Protein AF-A0A918GF59-F1 (afdb_monomer_lite)

Secondary structure (DSSP, 8-state):
--HHHHHHHHHHHHHHHHHHHHHHHHHHHS-HHHHHHHHHHHHHHHHHHHHH---HHHHHHHHHHHHHHHHTTSHHHHHHHHS----GGG--HHHHHHHHHHHHT----

Radius of gyration: 20.96 Å; chains: 1; bounding box: 67×38×48 Å

Organism: NCBI:txid1816

Structure (mmCIF, N/CA/C/O backbone):
data_AF-A0A918GF59-F1
#
_entry.id   AF-A0A918GF59-F1
#
loop_
_atom_site.group_PDB
_atom_site.id
_atom_site.type_symbol
_atom_site.label_atom_id
_atom_site.label_alt_id
_atom_site.label_comp_id
_atom_site.label_asym_id
_atom_site.label_entity_id
_atom_site.label_seq_id
_atom_site.pdbx_PDB_ins_code
_atom_site.Cartn_x
_atom_site.Cartn_y
_atom_site.Cartn_z
_atom_site.occupancy
_atom_site.B_iso_or_equiv
_atom_site.auth_seq_id
_atom_site.auth_comp_id
_atom_site.auth_asym_id
_atom_site.auth_atom_id
_atom_site.pdbx_PDB_model_num
ATOM 1 N N . MET A 1 1 ? -40.489 -0.195 5.175 1.00 56.44 1 MET A N 1
ATOM 2 C CA . MET A 1 1 ? -39.239 0.567 4.919 1.00 56.44 1 MET A CA 1
ATOM 3 C C . MET A 1 1 ? -37.974 -0.320 4.919 1.00 56.44 1 MET A C 1
ATOM 5 O O . MET A 1 1 ? -36.878 0.182 5.113 1.00 56.44 1 MET A O 1
ATOM 9 N N . THR A 1 2 ? -38.072 -1.628 4.642 1.00 60.88 2 THR A N 1
ATOM 10 C CA . THR A 1 2 ? -36.990 -2.603 4.924 1.00 60.88 2 THR A CA 1
ATOM 11 C C . THR A 1 2 ? -36.072 -2.909 3.726 1.00 60.88 2 THR A C 1
ATOM 13 O O . THR A 1 2 ? -34.938 -3.342 3.903 1.00 60.88 2 THR A O 1
ATOM 16 N N . ALA A 1 3 ? -36.513 -2.638 2.492 1.00 60.12 3 ALA A N 1
ATOM 17 C CA . ALA A 1 3 ? -35.774 -3.008 1.277 1.00 60.12 3 ALA A CA 1
ATOM 18 C C . ALA A 1 3 ? -34.526 -2.142 0.998 1.00 60.12 3 ALA A C 1
ATOM 20 O O . ALA A 1 3 ? -33.563 -2.604 0.386 1.00 60.12 3 ALA A O 1
ATOM 21 N N . MET A 1 4 ? -34.512 -0.887 1.457 1.00 55.44 4 MET A N 1
ATOM 22 C CA . MET A 1 4 ? -33.437 0.065 1.150 1.00 55.44 4 MET A CA 1
ATOM 23 C C . MET A 1 4 ? -32.171 -0.191 1.994 1.00 55.44 4 MET A C 1
ATOM 25 O O . MET A 1 4 ? -31.058 -0.079 1.483 1.00 55.44 4 MET A O 1
ATOM 29 N N . ALA A 1 5 ? -32.335 -0.642 3.244 1.00 57.28 5 ALA A N 1
ATOM 30 C CA . ALA A 1 5 ? -31.232 -1.000 4.143 1.00 57.28 5 ALA A CA 1
ATOM 31 C C . ALA A 1 5 ? -30.491 -2.275 3.695 1.00 57.28 5 ALA A C 1
ATOM 33 O O . ALA A 1 5 ? -29.260 -2.314 3.699 1.00 57.28 5 ALA A O 1
ATOM 34 N N . ALA A 1 6 ? -31.222 -3.289 3.218 1.00 61.44 6 ALA A N 1
ATOM 35 C CA . ALA A 1 6 ? -30.632 -4.522 2.691 1.00 61.44 6 ALA A CA 1
ATOM 36 C C . ALA A 1 6 ? -29.801 -4.275 1.415 1.00 61.44 6 ALA A C 1
ATOM 38 O O . ALA A 1 6 ? -28.718 -4.840 1.242 1.00 61.44 6 ALA A O 1
ATOM 39 N N . ARG A 1 7 ? -30.268 -3.372 0.540 1.00 59.94 7 ARG A N 1
ATOM 40 C CA . ARG A 1 7 ? -29.550 -2.996 -0.687 1.00 59.94 7 ARG A CA 1
ATOM 41 C C . ARG A 1 7 ? -28.252 -2.239 -0.383 1.00 59.94 7 ARG A C 1
ATOM 43 O O . ARG A 1 7 ? -27.243 -2.524 -1.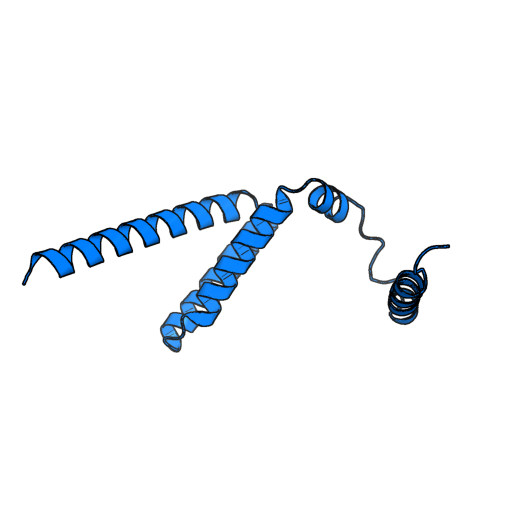020 1.00 59.94 7 ARG A O 1
ATOM 50 N N . ALA A 1 8 ? -28.254 -1.352 0.616 1.00 61.88 8 ALA A N 1
ATOM 51 C CA . ALA A 1 8 ? -27.058 -0.636 1.073 1.00 61.88 8 ALA A CA 1
ATOM 52 C C . ALA A 1 8 ? -26.019 -1.555 1.752 1.00 61.88 8 ALA A C 1
ATOM 54 O O . ALA A 1 8 ? -24.815 -1.371 1.573 1.00 61.88 8 ALA A O 1
ATOM 55 N N . GLY A 1 9 ? -26.466 -2.578 2.489 1.00 63.16 9 GLY A N 1
ATOM 56 C CA . GLY A 1 9 ? -25.576 -3.601 3.054 1.00 63.16 9 GLY A CA 1
ATOM 57 C C . GLY A 1 9 ? -24.900 -4.461 1.977 1.00 63.16 9 GLY A C 1
ATOM 58 O O . GLY A 1 9 ? -23.698 -4.718 2.043 1.00 63.16 9 GLY A O 1
ATOM 59 N N . SER A 1 10 ? -25.647 -4.842 0.934 1.00 67.06 10 SER A N 1
ATOM 60 C CA . SER A 1 10 ? -25.115 -5.633 -0.185 1.00 67.06 10 SER A CA 1
ATOM 61 C C . SER A 1 10 ? -24.116 -4.859 -1.053 1.00 67.06 10 SER A C 1
ATOM 63 O O . SER A 1 10 ? -23.127 -5.436 -1.509 1.00 67.06 10 SER A O 1
ATOM 65 N N . THR A 1 11 ? -24.335 -3.560 -1.285 1.00 70.38 11 THR A N 1
ATOM 66 C CA . THR A 1 11 ? -23.394 -2.738 -2.063 1.00 70.38 11 THR A CA 1
ATOM 67 C C . THR A 1 11 ? -22.093 -2.487 -1.310 1.00 70.38 11 THR A C 1
ATOM 69 O O . THR A 1 11 ? -21.031 -2.576 -1.924 1.00 70.38 11 THR A O 1
ATOM 72 N N . ARG A 1 12 ? -22.155 -2.251 0.009 1.00 71.56 12 ARG A N 1
ATOM 73 C CA . ARG A 1 12 ? -20.966 -2.103 0.863 1.00 71.56 12 ARG A CA 1
ATOM 74 C C . ARG A 1 12 ? -20.123 -3.378 0.880 1.00 71.56 12 ARG A C 1
ATOM 76 O O . ARG A 1 12 ? -18.951 -3.327 0.536 1.00 71.56 12 ARG A O 1
ATOM 83 N N . SER A 1 13 ? -20.745 -4.530 1.135 1.00 71.25 13 SER A N 1
ATOM 84 C CA . SER A 1 13 ? -20.049 -5.826 1.138 1.00 71.25 13 SER A CA 1
ATOM 85 C C . SER A 1 13 ? -19.363 -6.141 -0.203 1.00 71.25 13 SER A C 1
ATOM 87 O O . SER A 1 13 ? -18.229 -6.618 -0.226 1.00 71.25 13 SER A O 1
ATOM 89 N N . LYS A 1 14 ? -20.000 -5.811 -1.337 1.00 75.06 14 LYS A N 1
ATOM 90 C CA . LYS A 1 14 ? -19.383 -5.963 -2.667 1.00 75.06 14 LYS A CA 1
ATOM 91 C C . LYS A 1 14 ? -18.224 -4.990 -2.905 1.00 75.06 14 LYS A C 1
ATOM 93 O O . LYS A 1 14 ? -17.277 -5.353 -3.599 1.00 75.06 14 LYS A O 1
ATOM 98 N N . ALA A 1 15 ? -18.298 -3.766 -2.384 1.00 72.81 15 ALA A N 1
ATOM 99 C CA . ALA A 1 15 ? -17.217 -2.787 -2.493 1.00 72.81 15 ALA A CA 1
ATOM 100 C C . ALA A 1 15 ? -15.991 -3.211 -1.670 1.00 72.81 15 ALA A C 1
ATOM 102 O O . ALA A 1 15 ? -14.872 -3.148 -2.178 1.00 72.81 15 ALA A O 1
ATOM 103 N N . ASP A 1 16 ? -16.213 -3.724 -0.459 1.00 77.38 16 ASP A N 1
ATOM 104 C CA . ASP A 1 16 ? -15.150 -4.211 0.424 1.00 77.38 16 ASP A CA 1
ATOM 105 C C . ASP A 1 16 ? -14.424 -5.419 -0.189 1.00 77.38 16 ASP A C 1
ATOM 107 O O . ASP A 1 16 ? -13.193 -5.457 -0.214 1.00 77.38 16 ASP A O 1
ATOM 111 N N . ALA A 1 17 ? -15.169 -6.363 -0.780 1.00 79.50 17 ALA A N 1
ATOM 112 C CA . ALA A 1 17 ? -14.588 -7.501 -1.498 1.00 79.50 17 ALA A CA 1
ATOM 113 C C . ALA A 1 17 ? -13.722 -7.055 -2.691 1.00 79.50 17 ALA A C 1
ATOM 115 O O . ALA A 1 17 ? -12.580 -7.488 -2.829 1.00 79.50 17 ALA A O 1
ATOM 116 N N . ARG A 1 18 ? -14.217 -6.113 -3.508 1.00 81.38 18 ARG A N 1
ATOM 117 C CA . ARG A 1 18 ? -13.438 -5.551 -4.628 1.00 81.38 18 ARG A CA 1
ATOM 118 C C . ARG A 1 18 ? -12.165 -4.857 -4.155 1.00 81.38 18 ARG A C 1
ATOM 120 O O . ARG A 1 18 ? -11.137 -4.950 -4.819 1.00 81.38 18 ARG A O 1
ATOM 127 N N . MET A 1 19 ? -12.226 -4.152 -3.028 1.00 78.50 19 MET A N 1
ATOM 128 C CA . MET A 1 19 ? -11.052 -3.503 -2.450 1.00 78.50 19 MET A CA 1
ATOM 129 C C . MET A 1 19 ? -10.014 -4.542 -2.008 1.00 78.50 19 MET A C 1
ATOM 131 O O . MET A 1 19 ? -8.832 -4.390 -2.309 1.00 78.50 19 MET A O 1
ATOM 135 N N . ALA A 1 20 ? -10.447 -5.627 -1.360 1.00 82.06 20 ALA A N 1
ATOM 136 C CA . ALA A 1 20 ? -9.565 -6.721 -0.959 1.00 82.06 20 ALA A CA 1
ATOM 137 C C . ALA A 1 20 ? -8.869 -7.385 -2.163 1.00 82.06 20 ALA A C 1
ATOM 139 O O . ALA A 1 20 ? -7.659 -7.634 -2.114 1.00 82.06 20 ALA A O 1
ATOM 140 N N . ASP A 1 21 ? -9.591 -7.591 -3.268 1.00 84.38 21 ASP A N 1
ATOM 141 C CA . ASP A 1 21 ? -9.017 -8.117 -4.512 1.00 84.38 21 ASP A CA 1
ATOM 142 C C . ASP A 1 21 ? -7.956 -7.168 -5.087 1.00 84.38 21 ASP A C 1
ATOM 144 O O . ASP A 1 21 ? -6.846 -7.588 -5.421 1.00 84.38 21 ASP A O 1
ATOM 148 N N . VAL A 1 22 ? -8.254 -5.865 -5.142 1.00 83.69 22 VAL A N 1
ATOM 149 C CA . VAL A 1 22 ? -7.318 -4.840 -5.632 1.00 83.69 22 VAL A CA 1
ATOM 150 C C . VAL A 1 22 ? -6.044 -4.797 -4.786 1.00 83.69 22 VAL A C 1
ATOM 152 O O . VAL A 1 22 ? -4.945 -4.728 -5.340 1.00 83.69 22 VAL A O 1
ATOM 155 N N . ILE A 1 23 ? -6.166 -4.885 -3.461 1.00 85.56 23 ILE A N 1
ATOM 156 C CA . ILE A 1 23 ? -5.020 -4.907 -2.541 1.00 85.56 23 ILE A CA 1
ATOM 157 C C . ILE A 1 23 ? -4.193 -6.175 -2.741 1.00 85.56 23 ILE A C 1
ATOM 159 O O . ILE A 1 23 ? -2.966 -6.105 -2.802 1.00 85.56 23 ILE A O 1
ATOM 163 N N . THR A 1 24 ? -4.848 -7.325 -2.893 1.00 87.12 24 THR A N 1
ATOM 164 C CA . THR A 1 24 ? -4.179 -8.608 -3.147 1.00 87.12 24 THR A CA 1
ATOM 165 C C . THR A 1 24 ? -3.354 -8.544 -4.428 1.00 87.12 24 THR A C 1
ATOM 167 O O . THR A 1 24 ? -2.167 -8.886 -4.434 1.00 87.12 24 THR A O 1
ATOM 170 N N . VAL A 1 25 ? -3.949 -8.017 -5.499 1.00 86.25 25 VAL A N 1
ATOM 171 C CA . VAL A 1 25 ? -3.268 -7.812 -6.780 1.00 86.25 25 VAL A CA 1
ATOM 172 C C . VAL A 1 25 ? -2.114 -6.815 -6.635 1.00 86.25 25 VAL A C 1
ATOM 174 O O . VAL A 1 25 ? -1.023 -7.082 -7.143 1.00 86.25 25 VAL A O 1
ATOM 177 N N . ALA A 1 26 ? -2.303 -5.710 -5.910 1.00 85.62 26 ALA A N 1
ATOM 178 C CA . ALA A 1 26 ? -1.254 -4.717 -5.688 1.00 85.62 26 ALA A CA 1
ATOM 179 C C . ALA A 1 26 ? -0.058 -5.296 -4.917 1.00 85.62 26 ALA A C 1
ATOM 181 O O . ALA A 1 26 ? 1.087 -5.131 -5.332 1.00 85.62 26 ALA A O 1
ATOM 182 N N . LEU A 1 27 ? -0.311 -6.051 -3.845 1.00 85.12 27 LEU A N 1
ATOM 183 C CA . LEU A 1 27 ? 0.731 -6.715 -3.059 1.00 85.12 27 LEU A CA 1
ATOM 184 C C . LEU A 1 27 ? 1.472 -7.788 -3.859 1.00 85.12 27 LEU A C 1
ATOM 186 O O . LEU A 1 27 ? 2.673 -7.967 -3.663 1.00 85.12 27 LEU A O 1
ATOM 190 N N . SER A 1 28 ? 0.776 -8.502 -4.750 1.00 84.00 28 SER A N 1
ATOM 191 C CA . SER A 1 28 ? 1.388 -9.525 -5.609 1.00 84.00 28 SER A CA 1
ATOM 192 C C . SER A 1 28 ? 2.320 -8.942 -6.673 1.00 84.00 28 SER A C 1
ATOM 194 O O . SER A 1 28 ? 3.263 -9.614 -7.080 1.00 84.00 28 SER A O 1
ATOM 196 N N . ALA A 1 29 ? 2.091 -7.689 -7.081 1.00 83.12 29 ALA A N 1
ATOM 197 C CA . ALA A 1 29 ? 2.948 -6.985 -8.028 1.00 83.12 29 ALA A CA 1
ATOM 198 C C . ALA A 1 29 ? 4.277 -6.528 -7.402 1.00 83.12 29 ALA A C 1
ATOM 200 O O . ALA A 1 29 ? 5.220 -6.237 -8.129 1.00 83.12 29 ALA A O 1
ATOM 201 N N . LEU A 1 30 ? 4.368 -6.465 -6.068 1.00 81.31 30 LEU A N 1
ATOM 202 C CA . LEU A 1 30 ? 5.574 -6.020 -5.375 1.00 81.31 30 LEU A CA 1
ATOM 203 C C . LEU A 1 30 ? 6.645 -7.126 -5.302 1.00 81.31 30 LEU A C 1
ATOM 205 O O . LEU A 1 30 ? 6.317 -8.300 -5.099 1.00 81.31 30 LEU A O 1
ATOM 209 N N . PRO A 1 31 ? 7.945 -6.769 -5.304 1.00 82.44 31 PRO A N 1
ATOM 210 C CA . PRO A 1 31 ? 9.018 -7.727 -5.056 1.00 82.44 31 PRO A CA 1
ATOM 211 C C . PRO A 1 31 ? 8.915 -8.332 -3.642 1.00 82.44 31 PRO A C 1
ATOM 213 O O . PRO A 1 31 ? 8.388 -7.688 -2.729 1.00 82.44 31 PRO A O 1
ATOM 216 N N . PRO A 1 32 ? 9.494 -9.520 -3.367 1.00 79.88 32 PRO A N 1
ATOM 217 C CA . PRO A 1 32 ? 9.334 -10.211 -2.081 1.00 79.88 32 PRO A CA 1
ATOM 218 C C . PRO A 1 32 ? 9.748 -9.403 -0.840 1.00 79.88 32 PRO A C 1
ATOM 220 O O . PRO A 1 32 ? 9.154 -9.558 0.231 1.00 79.88 32 PRO A O 1
ATOM 223 N N . LYS A 1 33 ? 10.772 -8.544 -0.955 1.00 81.69 33 LYS A N 1
ATOM 224 C CA . LYS A 1 33 ? 11.161 -7.610 0.117 1.00 81.69 33 LYS A CA 1
ATOM 225 C C . LYS A 1 33 ? 10.138 -6.474 0.263 1.00 81.69 33 LYS A C 1
ATOM 227 O O . LYS A 1 33 ? 9.674 -6.233 1.375 1.00 81.69 33 LYS A O 1
ATOM 232 N N . GLY A 1 34 ? 9.721 -5.856 -0.845 1.00 82.88 34 GLY A N 1
ATOM 233 C CA . GLY A 1 34 ? 8.714 -4.787 -0.866 1.00 82.88 34 GLY A CA 1
ATOM 234 C C . GLY A 1 34 ? 7.361 -5.229 -0.307 1.00 82.88 34 GLY A C 1
ATOM 235 O O . GLY A 1 34 ? 6.787 -4.544 0.535 1.00 82.88 34 GLY A O 1
ATOM 236 N N . ARG A 1 35 ? 6.905 -6.434 -0.663 1.00 86.38 35 ARG A N 1
ATOM 237 C CA . ARG A 1 35 ? 5.667 -7.034 -0.143 1.00 86.38 35 ARG A CA 1
ATOM 238 C C . ARG A 1 35 ? 5.679 -7.194 1.380 1.00 86.38 35 ARG A C 1
ATOM 240 O O . ARG A 1 35 ? 4.690 -6.877 2.033 1.00 86.38 35 ARG A O 1
ATOM 247 N N . ARG A 1 36 ? 6.797 -7.641 1.968 1.00 86.00 36 ARG A N 1
ATOM 248 C CA . ARG A 1 36 ? 6.936 -7.770 3.435 1.00 86.00 36 ARG A CA 1
ATOM 249 C C . ARG A 1 36 ? 6.866 -6.417 4.138 1.00 86.00 36 ARG A C 1
ATOM 251 O O . ARG A 1 36 ? 6.179 -6.287 5.150 1.00 86.00 36 ARG A O 1
ATOM 258 N N . VAL A 1 37 ? 7.544 -5.409 3.591 1.00 87.56 37 VAL A N 1
ATOM 259 C CA . VAL A 1 37 ? 7.499 -4.038 4.121 1.00 87.56 37 VAL A CA 1
ATOM 260 C C . VAL A 1 37 ? 6.088 -3.462 4.012 1.00 87.56 37 VAL A C 1
ATOM 262 O O . VAL A 1 37 ? 5.603 -2.869 4.975 1.00 87.56 37 VAL A O 1
ATOM 265 N N . ALA A 1 38 ? 5.411 -3.684 2.883 1.00 88.31 38 ALA A N 1
ATOM 266 C CA . ALA A 1 38 ? 4.047 -3.224 2.674 1.00 88.31 38 ALA A CA 1
ATOM 267 C C . ALA A 1 38 ? 3.071 -3.840 3.690 1.00 88.31 38 ALA A C 1
ATOM 269 O O . ALA A 1 38 ? 2.348 -3.121 4.374 1.00 88.31 38 ALA A O 1
ATOM 270 N N . MET A 1 39 ? 3.132 -5.159 3.896 1.00 90.12 39 MET A N 1
ATOM 271 C CA . MET A 1 39 ? 2.309 -5.842 4.904 1.00 90.12 39 MET A CA 1
ATOM 272 C C . MET A 1 39 ? 2.562 -5.324 6.325 1.00 90.12 39 MET A C 1
ATOM 274 O O . MET A 1 39 ? 1.616 -5.101 7.078 1.00 90.12 39 MET A O 1
ATOM 278 N N . ARG A 1 40 ? 3.827 -5.078 6.694 1.00 90.62 40 ARG A N 1
ATOM 279 C CA . ARG A 1 40 ? 4.163 -4.505 8.007 1.00 90.62 40 ARG A CA 1
ATOM 280 C C . ARG A 1 40 ? 3.569 -3.104 8.178 1.00 90.62 40 ARG A C 1
ATOM 282 O O . ARG A 1 40 ? 3.008 -2.810 9.230 1.00 90.62 40 ARG A O 1
ATOM 289 N N . ARG A 1 41 ? 3.684 -2.240 7.165 1.00 88.88 41 ARG A N 1
ATOM 290 C CA . ARG A 1 41 ? 3.126 -0.877 7.209 1.00 88.88 41 ARG A CA 1
ATOM 291 C C . ARG A 1 41 ? 1.598 -0.886 7.260 1.00 88.88 41 ARG A C 1
ATOM 293 O O . ARG A 1 41 ? 1.032 -0.124 8.037 1.00 88.88 41 ARG A O 1
ATOM 300 N N . LEU A 1 42 ? 0.951 -1.789 6.522 1.00 90.50 42 LEU A N 1
ATOM 301 C CA . LEU A 1 42 ? -0.497 -1.983 6.593 1.00 90.50 42 LEU A CA 1
ATOM 302 C C . LEU A 1 42 ? -0.942 -2.388 8.004 1.00 90.50 42 LEU A C 1
ATOM 304 O O . LEU A 1 42 ? -1.869 -1.795 8.547 1.00 90.50 42 LEU A O 1
ATOM 308 N N . ALA A 1 43 ? -0.249 -3.348 8.626 1.00 90.12 43 ALA A N 1
ATOM 309 C CA . ALA A 1 43 ? -0.550 -3.779 9.990 1.00 90.12 43 ALA A CA 1
ATOM 310 C C . ALA A 1 43 ? -0.422 -2.630 11.007 1.00 90.12 43 ALA A C 1
ATOM 312 O O . ALA A 1 43 ? -1.282 -2.477 11.871 1.00 90.12 43 ALA A O 1
ATOM 313 N N . LEU A 1 44 ? 0.606 -1.784 10.874 1.00 90.38 44 LEU A N 1
ATOM 314 C CA . LEU A 1 44 ? 0.781 -0.602 11.726 1.00 90.38 44 LEU A CA 1
ATOM 315 C C . LEU A 1 44 ? -0.330 0.435 11.521 1.00 90.38 44 LEU A C 1
ATOM 317 O O . LEU A 1 44 ? -0.845 0.980 12.496 1.00 90.38 44 LEU A O 1
ATOM 321 N N . ALA A 1 45 ? -0.724 0.691 10.272 1.00 88.62 45 ALA A N 1
ATOM 322 C CA . ALA A 1 45 ? -1.806 1.620 9.964 1.00 88.62 45 ALA A CA 1
ATOM 323 C C . ALA A 1 45 ? -3.146 1.134 10.547 1.00 88.62 45 ALA A C 1
ATOM 325 O O . ALA A 1 45 ? -3.870 1.922 11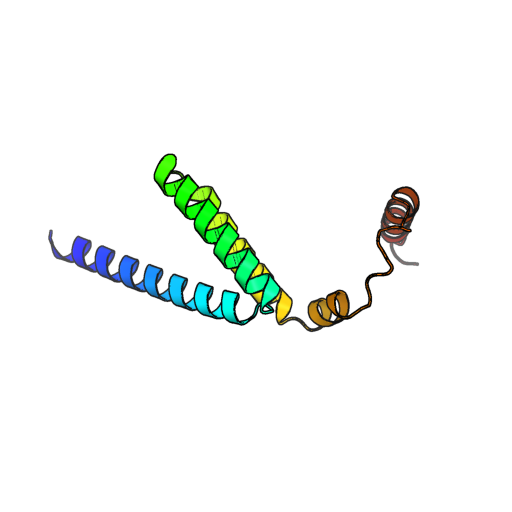.154 1.00 88.62 45 ALA A O 1
ATOM 326 N N . LEU A 1 46 ? -3.436 -0.168 10.438 1.00 90.12 46 LEU A N 1
ATOM 327 C CA . LEU A 1 46 ? -4.628 -0.788 11.023 1.00 90.12 46 LEU A CA 1
ATOM 328 C C . LEU A 1 46 ? -4.613 -0.746 12.555 1.00 90.12 46 LEU A C 1
ATOM 330 O O . LEU A 1 46 ? -5.628 -0.416 13.163 1.00 90.12 46 LEU A O 1
ATOM 334 N N . ALA A 1 47 ? -3.470 -1.022 13.188 1.00 89.25 47 ALA A N 1
ATOM 335 C CA . ALA A 1 47 ? -3.333 -0.901 14.639 1.00 89.25 47 ALA A CA 1
ATOM 336 C C . ALA A 1 47 ? -3.565 0.546 15.108 1.00 89.25 47 ALA A C 1
ATOM 338 O O . ALA A 1 47 ? -4.234 0.780 16.115 1.00 89.25 47 ALA A O 1
ATOM 339 N N . ASN A 1 48 ? -3.069 1.532 14.352 1.00 86.56 48 ASN A N 1
ATOM 340 C CA . ASN A 1 48 ? -3.327 2.936 14.654 1.00 86.56 48 ASN A CA 1
ATOM 341 C C . ASN A 1 48 ? -4.813 3.286 14.490 1.00 86.56 48 ASN A C 1
ATOM 343 O O . ASN A 1 48 ? -5.372 3.905 15.389 1.00 86.56 48 ASN A O 1
ATOM 347 N N . GLN A 1 49 ? -5.466 2.823 13.418 1.00 91.62 49 GLN A N 1
ATOM 348 C CA . GLN A 1 49 ? -6.911 2.986 13.224 1.00 91.62 49 GLN A CA 1
ATOM 349 C C . GLN A 1 49 ? -7.709 2.373 14.380 1.00 91.62 49 GLN A C 1
ATOM 351 O O . GLN A 1 49 ? -8.652 2.992 14.859 1.00 91.62 49 GLN A O 1
ATOM 356 N N . GLN A 1 50 ? -7.355 1.173 14.849 1.00 90.19 50 GLN A N 1
ATOM 357 C CA . GLN A 1 50 ? -8.046 0.545 15.982 1.00 90.19 50 GLN A CA 1
ATOM 358 C C . GLN A 1 50 ? -7.938 1.382 17.260 1.00 90.19 50 GLN A C 1
ATOM 36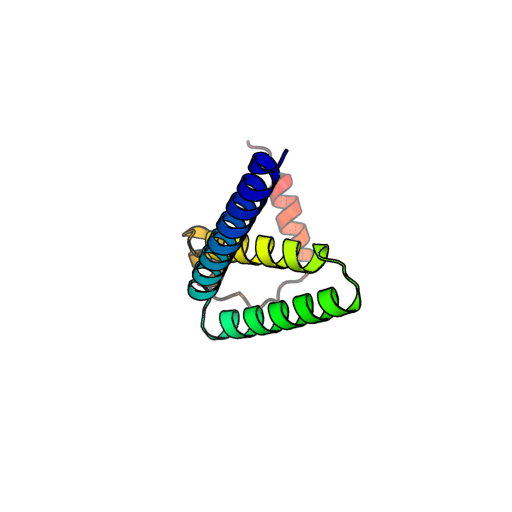0 O O . GLN A 1 50 ? -8.876 1.419 18.051 1.00 90.19 50 GLN A O 1
ATOM 365 N N . ARG A 1 51 ? -6.809 2.071 17.450 1.00 90.38 51 ARG A N 1
ATOM 366 C CA . ARG A 1 51 ? -6.562 2.921 18.617 1.00 90.38 51 ARG A CA 1
ATOM 367 C C . ARG A 1 51 ? -7.256 4.282 18.527 1.00 90.38 51 AR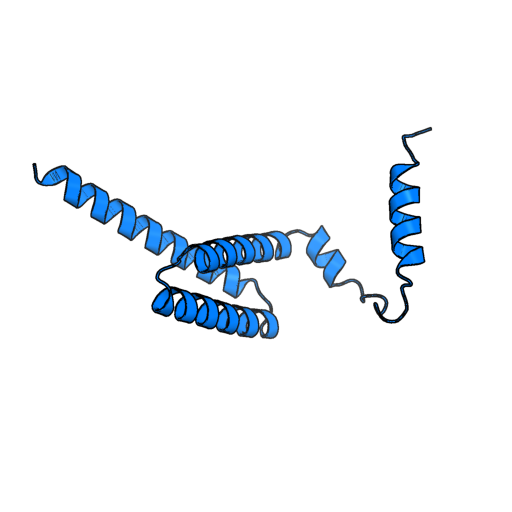G A C 1
ATOM 369 O O . ARG A 1 51 ? -7.717 4.781 19.546 1.00 90.38 51 ARG A O 1
ATOM 376 N N . THR A 1 52 ? -7.283 4.906 17.350 1.00 92.00 52 THR A N 1
ATOM 377 C CA . THR A 1 52 ? -7.758 6.293 17.178 1.00 92.00 52 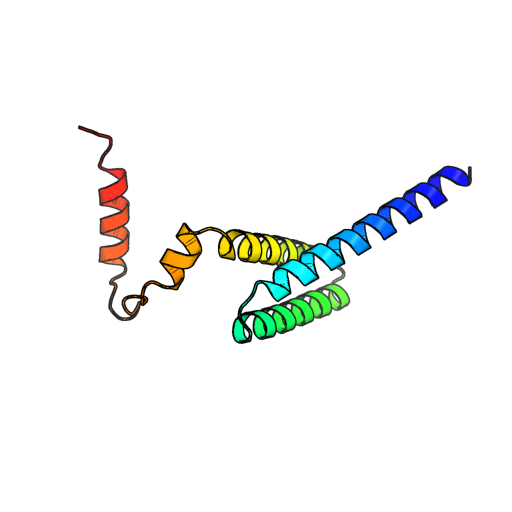THR A CA 1
ATOM 378 C C . THR A 1 52 ? -9.155 6.397 16.572 1.00 92.00 52 THR A C 1
ATOM 380 O O . THR A 1 52 ? -9.766 7.459 16.637 1.00 92.00 52 THR A O 1
ATOM 383 N N . GLY A 1 53 ? -9.650 5.333 15.938 1.00 90.38 53 GLY A N 1
ATOM 384 C CA . GLY A 1 53 ? -10.844 5.350 15.090 1.00 90.38 53 GLY A CA 1
ATOM 385 C C . GLY A 1 53 ? -10.642 6.034 13.730 1.00 90.38 53 GLY A C 1
ATOM 386 O O . GLY A 1 53 ? -11.542 5.991 12.892 1.00 90.38 53 GLY A O 1
ATOM 387 N N . ASP A 1 54 ? -9.477 6.640 13.477 1.00 88.88 54 ASP A N 1
ATOM 388 C CA . ASP A 1 54 ? -9.199 7.368 12.239 1.00 88.88 54 ASP A CA 1
ATOM 389 C C . ASP A 1 54 ? -8.815 6.413 11.101 1.00 88.88 54 ASP A C 1
ATOM 391 O O . ASP A 1 54 ? -7.815 5.694 11.152 1.00 88.88 54 ASP A O 1
ATOM 395 N N . THR A 1 55 ? -9.620 6.435 10.040 1.00 88.44 55 THR A N 1
ATOM 396 C CA . THR A 1 55 ? -9.449 5.596 8.845 1.00 88.44 55 THR A CA 1
ATOM 397 C C . THR A 1 55 ? -8.622 6.270 7.750 1.00 88.44 55 THR A C 1
ATOM 399 O O . THR A 1 55 ? -8.246 5.616 6.775 1.00 88.44 55 THR A O 1
ATOM 402 N N . THR A 1 56 ? -8.307 7.560 7.897 1.00 89.50 56 THR A N 1
ATOM 403 C CA . THR A 1 56 ? -7.667 8.380 6.858 1.00 89.50 56 THR A CA 1
ATOM 404 C C . THR A 1 56 ? -6.299 7.834 6.479 1.00 89.50 56 THR A C 1
ATOM 406 O O . THR A 1 56 ? -6.000 7.688 5.294 1.00 89.50 56 THR A O 1
ATOM 409 N N . VAL A 1 57 ? -5.502 7.452 7.479 1.00 85.50 57 VAL A N 1
ATOM 410 C CA . VAL A 1 57 ? -4.158 6.891 7.282 1.00 85.50 57 VAL A CA 1
ATOM 411 C C . VAL A 1 57 ? -4.216 5.571 6.517 1.00 85.50 57 VAL A C 1
ATOM 413 O O . VAL A 1 57 ? -3.444 5.363 5.584 1.00 85.50 57 VAL A O 1
ATOM 416 N N . VAL A 1 58 ? -5.151 4.687 6.876 1.00 88.31 58 VAL A N 1
ATOM 417 C CA . VAL A 1 58 ? -5.319 3.390 6.205 1.00 88.31 58 VAL A CA 1
ATOM 418 C C . VAL A 1 58 ? -5.784 3.593 4.768 1.00 88.31 58 VAL A C 1
ATOM 420 O O . VAL A 1 58 ? -5.198 3.012 3.858 1.00 88.31 58 VAL A O 1
ATOM 423 N N . ARG A 1 59 ? -6.769 4.467 4.534 1.00 87.69 59 ARG A N 1
ATOM 424 C CA . ARG A 1 59 ? -7.244 4.789 3.181 1.00 87.69 59 ARG A CA 1
ATOM 425 C C . ARG A 1 59 ? -6.117 5.334 2.304 1.00 87.69 59 ARG A C 1
ATOM 427 O O . ARG A 1 59 ? -5.880 4.797 1.226 1.00 87.69 59 ARG A O 1
ATOM 434 N N . HIS A 1 60 ? -5.387 6.334 2.793 1.00 88.12 60 HIS A N 1
ATOM 435 C CA . HIS A 1 60 ? -4.291 6.948 2.046 1.00 88.12 60 HIS A CA 1
ATOM 436 C C . HIS A 1 60 ? -3.160 5.951 1.749 1.00 88.12 60 HIS A C 1
ATOM 438 O O . HIS A 1 60 ? -2.591 5.932 0.654 1.00 88.12 60 HIS A O 1
ATOM 444 N N . TYR A 1 61 ? -2.864 5.070 2.708 1.00 88.94 61 TYR A N 1
ATOM 445 C CA . TYR A 1 61 ? -1.884 4.009 2.526 1.00 88.94 61 TYR A CA 1
ATOM 446 C C . TYR A 1 61 ? -2.295 3.023 1.422 1.00 88.94 61 TYR A C 1
ATOM 448 O O . TYR A 1 61 ? -1.480 2.681 0.564 1.00 88.94 61 TYR A O 1
ATOM 456 N N . LEU A 1 62 ? -3.558 2.589 1.415 1.00 88.31 62 LEU A N 1
ATOM 457 C CA . LEU A 1 62 ? -4.084 1.676 0.399 1.00 88.31 62 LEU A CA 1
ATOM 458 C C . LEU A 1 62 ? -4.106 2.316 -0.997 1.00 88.31 62 LEU A C 1
ATOM 460 O O . LEU A 1 62 ? -3.711 1.668 -1.965 1.00 88.31 62 LEU A O 1
ATOM 464 N N . GLU A 1 63 ? -4.495 3.588 -1.106 1.00 88.69 63 GLU A N 1
ATOM 465 C CA . GLU A 1 63 ? -4.442 4.348 -2.364 1.00 88.69 63 GLU A CA 1
ATOM 466 C C . GLU A 1 63 ? -3.013 4.425 -2.914 1.00 88.69 63 GLU A C 1
ATOM 468 O O . GLU A 1 63 ? -2.774 4.113 -4.084 1.00 88.69 63 GLU A O 1
ATOM 473 N N . SER A 1 64 ? -2.052 4.751 -2.045 1.00 86.88 64 SER A N 1
ATOM 474 C CA . SER A 1 64 ? -0.633 4.817 -2.401 1.00 86.88 64 SER A CA 1
ATOM 475 C C . SER A 1 64 ? -0.106 3.461 -2.868 1.00 86.88 64 SER A C 1
ATOM 477 O O . SER A 1 64 ? 0.566 3.379 -3.892 1.00 86.88 64 SER A O 1
ATOM 479 N N . LEU A 1 65 ? -0.461 2.377 -2.169 1.00 88.12 65 LEU A N 1
ATOM 480 C CA . LEU A 1 65 ? -0.061 1.014 -2.524 1.00 88.12 65 LEU A CA 1
ATOM 481 C C . LEU A 1 65 ? -0.555 0.616 -3.922 1.00 88.12 65 LEU A C 1
ATOM 483 O O . LEU A 1 65 ? 0.194 0.032 -4.708 1.00 88.12 65 LEU A O 1
ATOM 487 N N . VAL A 1 66 ? -1.807 0.947 -4.243 1.00 86.69 66 VAL A N 1
ATOM 488 C CA . VAL A 1 66 ? -2.386 0.690 -5.567 1.00 86.69 66 VAL A CA 1
ATOM 489 C C . VAL A 1 66 ? -1.682 1.516 -6.639 1.00 86.69 66 VAL A C 1
ATOM 491 O O . VAL A 1 66 ? -1.390 0.985 -7.712 1.00 86.69 66 VAL A O 1
ATOM 494 N N . LEU A 1 67 ? -1.375 2.785 -6.361 1.00 85.94 67 LEU A N 1
ATOM 495 C CA . LEU A 1 67 ? -0.634 3.643 -7.286 1.00 85.94 67 LEU A CA 1
ATOM 496 C C . LEU A 1 67 ? 0.770 3.086 -7.556 1.00 85.94 67 LEU A C 1
ATOM 498 O O . LEU A 1 67 ? 1.152 2.946 -8.715 1.00 85.94 67 LEU A O 1
ATOM 502 N N . THR A 1 68 ? 1.498 2.684 -6.510 1.00 84.12 68 THR A N 1
ATOM 503 C CA . THR A 1 68 ? 2.821 2.057 -6.635 1.00 84.12 68 THR A CA 1
ATOM 504 C C . THR A 1 68 ? 2.754 0.779 -7.462 1.00 84.12 68 THR A C 1
ATOM 506 O O . THR A 1 68 ? 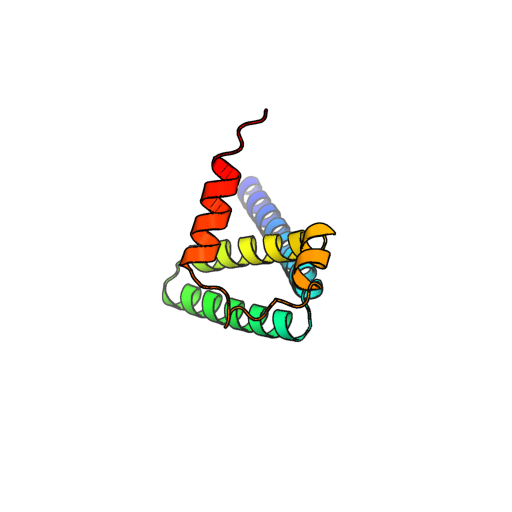3.549 0.601 -8.378 1.00 84.12 68 THR A O 1
ATOM 509 N N . ALA A 1 69 ? 1.782 -0.098 -7.202 1.00 82.50 69 ALA A N 1
ATOM 510 C CA . ALA A 1 69 ? 1.625 -1.328 -7.973 1.00 82.50 69 ALA A CA 1
ATOM 511 C C . ALA A 1 69 ? 1.260 -1.072 -9.446 1.00 82.50 69 ALA A C 1
ATOM 513 O O . ALA A 1 69 ? 1.657 -1.843 -10.318 1.00 82.50 69 ALA A O 1
ATOM 514 N N . ARG A 1 70 ? 0.512 0.001 -9.737 1.00 83.00 70 ARG A N 1
ATOM 515 C CA . ARG A 1 70 ? 0.228 0.440 -11.113 1.00 83.00 70 ARG A CA 1
ATOM 516 C C . ARG A 1 70 ? 1.476 0.996 -11.790 1.00 83.00 70 ARG A C 1
ATOM 518 O O . ARG A 1 70 ? 1.761 0.592 -12.910 1.00 83.00 70 ARG A O 1
ATOM 525 N N . MET A 1 71 ? 2.229 1.861 -11.108 1.00 82.06 71 MET A N 1
ATOM 526 C CA . MET A 1 71 ? 3.495 2.403 -11.611 1.00 82.06 71 MET A CA 1
ATOM 527 C C . MET A 1 71 ? 4.512 1.298 -11.871 1.00 82.06 71 MET A C 1
ATOM 529 O O . MET A 1 71 ? 5.128 1.284 -12.918 1.00 82.06 71 MET A O 1
ATOM 533 N N . MET A 1 72 ? 4.602 0.287 -11.009 1.00 75.25 72 MET A N 1
ATOM 534 C CA . MET A 1 72 ? 5.462 -0.878 -11.237 1.00 75.25 72 MET A CA 1
ATOM 535 C C . MET A 1 72 ? 5.197 -1.636 -12.544 1.00 75.25 72 MET A C 1
ATOM 537 O O . MET A 1 72 ? 6.052 -2.395 -12.991 1.00 75.25 72 MET A O 1
ATOM 541 N N . ARG A 1 73 ? 4.016 -1.465 -13.143 1.00 73.50 73 ARG A N 1
ATOM 542 C CA . ARG A 1 73 ? 3.653 -2.077 -14.426 1.00 73.50 73 ARG A CA 1
ATOM 543 C C . ARG A 1 73 ? 3.927 -1.164 -15.618 1.00 73.50 73 ARG A C 1
ATOM 545 O O . ARG A 1 73 ? 3.719 -1.600 -16.747 1.00 73.50 73 ARG A O 1
ATOM 552 N N . THR A 1 74 ? 4.342 0.084 -15.398 1.00 79.62 74 THR A N 1
ATOM 553 C CA . THR A 1 74 ? 4.694 0.988 -16.491 1.00 79.62 74 THR A CA 1
ATOM 554 C C . THR A 1 74 ? 6.154 0.762 -16.906 1.00 79.62 74 THR A C 1
ATOM 556 O O . THR A 1 74 ? 7.025 0.645 -16.039 1.00 79.62 74 THR A O 1
ATOM 559 N N . PRO A 1 75 ? 6.450 0.712 -18.220 1.00 67.31 75 PRO A N 1
ATOM 560 C CA . PRO A 1 75 ? 7.807 0.474 -18.716 1.00 67.31 75 PRO A CA 1
ATOM 561 C C . PRO A 1 75 ? 8.821 1.496 -18.189 1.00 67.31 75 PRO A C 1
ATOM 563 O O . PRO A 1 75 ? 9.868 1.111 -17.687 1.00 67.31 75 PRO A O 1
ATOM 566 N N . GLY A 1 76 ? 8.459 2.786 -18.188 1.00 68.75 76 GLY A N 1
ATOM 567 C CA . GLY A 1 76 ? 9.352 3.854 -17.726 1.00 68.75 76 GLY A CA 1
ATOM 568 C C . GLY A 1 76 ? 9.702 3.777 -16.238 1.00 68.75 76 GLY A C 1
ATOM 569 O O . GLY A 1 76 ? 10.805 4.142 -15.847 1.00 68.75 76 GLY A O 1
ATOM 570 N N . TYR A 1 77 ? 8.808 3.252 -15.393 1.00 64.88 77 TYR A N 1
ATOM 571 C CA . TYR A 1 77 ? 9.153 2.998 -13.994 1.00 64.88 77 TYR A CA 1
ATOM 572 C C . TYR A 1 77 ? 10.101 1.806 -13.887 1.00 64.88 77 TYR A C 1
ATOM 574 O O . TYR A 1 77 ? 11.114 1.908 -13.208 1.00 64.88 77 TYR A O 1
ATOM 582 N N . ALA A 1 78 ? 9.813 0.697 -14.579 1.00 64.56 78 ALA A N 1
ATOM 583 C CA . ALA A 1 78 ? 10.683 -0.478 -14.583 1.00 64.56 78 ALA A CA 1
ATOM 584 C C . ALA A 1 78 ? 12.110 -0.138 -15.049 1.00 64.56 78 ALA A C 1
ATOM 586 O O . ALA A 1 78 ? 13.065 -0.589 -14.424 1.00 64.56 78 ALA A O 1
ATOM 587 N N . GLU A 1 79 ? 12.251 0.704 -16.074 1.00 62.62 79 GLU A N 1
ATOM 588 C CA . GLU A 1 79 ? 13.537 1.234 -16.540 1.00 62.62 79 GLU A CA 1
ATOM 589 C C . GLU A 1 79 ? 14.217 2.115 -15.481 1.00 62.62 79 GLU A C 1
ATOM 591 O O . GLU A 1 79 ? 15.397 1.918 -15.195 1.00 62.62 79 GLU A O 1
ATOM 596 N N . ALA A 1 80 ? 13.476 3.017 -14.829 1.00 63.75 80 ALA A N 1
ATOM 597 C CA . ALA A 1 80 ? 14.012 3.889 -13.782 1.00 63.75 80 ALA A CA 1
ATOM 598 C C . ALA A 1 80 ? 14.491 3.130 -12.529 1.00 63.75 80 ALA A C 1
ATOM 600 O O . ALA A 1 80 ? 15.467 3.545 -11.911 1.00 63.75 80 ALA A O 1
ATOM 601 N N . VAL A 1 81 ? 13.837 2.022 -12.146 1.00 64.62 81 VAL A N 1
ATOM 602 C CA . VAL A 1 81 ? 14.273 1.200 -10.993 1.00 64.62 81 VAL A CA 1
ATOM 603 C C . VAL A 1 81 ? 15.303 0.131 -11.371 1.00 64.62 81 VAL A C 1
ATOM 605 O O . VAL A 1 81 ? 15.985 -0.393 -10.491 1.00 64.62 81 VAL A O 1
ATOM 608 N N . ALA A 1 82 ? 15.387 -0.243 -12.651 1.00 60.88 82 ALA A N 1
ATOM 609 C CA . ALA A 1 82 ? 16.396 -1.170 -13.165 1.00 60.88 82 ALA A CA 1
ATOM 610 C C . ALA A 1 82 ? 17.720 -0.470 -13.480 1.00 60.88 82 ALA A C 1
ATOM 612 O O . ALA A 1 82 ? 18.769 -1.119 -13.451 1.00 60.88 82 ALA A O 1
ATOM 613 N N . ALA A 1 83 ? 17.685 0.835 -13.762 1.00 52.47 83 ALA A N 1
ATOM 614 C CA . ALA A 1 83 ? 18.888 1.639 -13.817 1.00 52.47 83 ALA A CA 1
ATOM 615 C C . ALA A 1 83 ? 19.629 1.475 -12.479 1.00 52.47 83 ALA A C 1
ATOM 617 O O . ALA A 1 83 ? 19.014 1.652 -11.422 1.00 52.47 83 ALA A O 1
ATOM 618 N N . PRO A 1 84 ? 20.925 1.108 -12.481 1.00 46.19 84 PRO A N 1
ATOM 619 C CA . PRO A 1 84 ? 21.710 1.189 -11.267 1.00 46.19 84 PRO A CA 1
ATOM 620 C C . PRO A 1 84 ? 21.595 2.634 -10.803 1.00 46.19 84 PRO A C 1
ATOM 622 O O . PRO A 1 84 ? 22.012 3.546 -11.518 1.00 46.19 84 PRO A O 1
ATOM 625 N N . SER A 1 85 ? 20.971 2.836 -9.643 1.00 50.66 85 SER A N 1
ATOM 626 C CA . SER A 1 85 ? 21.018 4.110 -8.949 1.00 50.66 85 SER A CA 1
ATOM 627 C C . SER A 1 85 ? 22.493 4.477 -8.891 1.00 50.66 85 SER A C 1
ATOM 629 O O . SER A 1 85 ? 23.260 3.811 -8.186 1.00 50.66 85 SER A O 1
ATOM 631 N N . GLN A 1 86 ? 22.912 5.470 -9.679 1.00 48.31 86 GLN A N 1
ATOM 632 C CA . GLN A 1 86 ? 24.138 6.183 -9.372 1.00 48.31 86 GLN A CA 1
ATOM 633 C C . GLN A 1 86 ? 23.991 6.541 -7.902 1.00 48.31 86 GLN A C 1
ATOM 635 O O . GLN A 1 86 ? 22.979 7.124 -7.518 1.00 48.31 86 GLN A O 1
ATOM 640 N N . SER A 1 87 ? 24.891 5.998 -7.086 1.00 49.34 87 SER A N 1
ATOM 641 C CA . SER A 1 87 ? 24.829 6.079 -5.636 1.00 49.34 87 SER A CA 1
ATOM 642 C C . SER A 1 87 ? 24.426 7.498 -5.238 1.00 49.34 87 SER A C 1
ATOM 644 O O . SER A 1 87 ? 25.165 8.437 -5.517 1.00 49.34 87 SER A O 1
ATOM 646 N N . GLU A 1 88 ? 23.265 7.665 -4.595 1.00 51.41 88 GLU A N 1
ATOM 647 C CA . GLU A 1 88 ? 22.813 8.963 -4.060 1.00 51.41 88 GLU A CA 1
ATOM 648 C C . GLU A 1 88 ? 23.823 9.555 -3.059 1.00 51.41 88 GLU A C 1
ATOM 650 O O . GLU A 1 88 ? 23.693 10.701 -2.650 1.00 51.41 88 GLU A O 1
ATOM 655 N N . ALA A 1 89 ? 24.849 8.788 -2.678 1.00 48.12 89 ALA A N 1
ATOM 656 C CA . ALA A 1 89 ? 25.965 9.247 -1.869 1.00 48.12 89 ALA A CA 1
ATOM 657 C C . ALA A 1 89 ? 26.887 10.273 -2.563 1.00 48.12 89 ALA A C 1
ATOM 659 O O . ALA A 1 89 ? 27.700 10.858 -1.859 1.00 48.12 89 ALA A O 1
ATOM 660 N N . ASP A 1 90 ? 26.767 10.500 -3.878 1.00 55.69 90 ASP A N 1
ATOM 661 C CA . ASP A 1 90 ? 27.643 11.422 -4.631 1.00 55.69 90 ASP A CA 1
ATOM 662 C C . ASP A 1 90 ? 26.902 12.550 -5.374 1.00 55.69 90 ASP A C 1
ATOM 664 O O . ASP A 1 90 ? 27.532 13.336 -6.079 1.00 55.69 90 ASP A O 1
ATOM 668 N N . LEU A 1 91 ? 25.575 12.661 -5.244 1.00 57.19 91 LEU A N 1
ATOM 669 C CA . LEU A 1 91 ? 24.832 13.765 -5.862 1.00 57.19 91 LEU A CA 1
ATOM 670 C C . LEU A 1 91 ? 24.677 14.908 -4.859 1.00 57.19 91 LEU A C 1
ATOM 672 O O . LEU A 1 91 ? 23.853 14.842 -3.946 1.00 57.19 91 LEU A O 1
ATOM 676 N N . ASP A 1 92 ? 25.473 15.961 -5.046 1.00 73.75 92 ASP A N 1
ATOM 677 C CA . ASP A 1 92 ? 25.307 17.218 -4.323 1.00 73.75 92 ASP A CA 1
ATOM 678 C C . ASP A 1 92 ? 23.901 17.781 -4.593 1.00 73.75 92 ASP A C 1
ATOM 680 O O . ASP A 1 92 ? 23.429 17.848 -5.732 1.00 73.75 92 ASP A O 1
ATOM 684 N N . VAL A 1 93 ? 23.214 18.202 -3.530 1.00 68.44 93 VAL A N 1
ATOM 685 C CA . VAL A 1 93 ? 21.894 18.841 -3.611 1.00 68.44 93 VAL A CA 1
ATOM 686 C C . VAL A 1 93 ? 21.954 20.076 -4.519 1.00 68.44 93 VAL A C 1
ATOM 688 O O . VAL A 1 93 ? 20.981 20.361 -5.222 1.00 68.44 93 VAL A O 1
ATOM 691 N N . GLY A 1 94 ? 23.105 20.760 -4.569 1.00 71.94 94 GLY A N 1
ATOM 692 C CA . GLY A 1 94 ? 23.356 21.861 -5.501 1.00 71.94 94 GLY A CA 1
ATOM 693 C C . GLY A 1 94 ? 23.243 21.456 -6.975 1.00 71.94 94 GLY A C 1
ATOM 694 O O . GLY A 1 94 ? 22.608 22.165 -7.757 1.00 71.94 94 GLY A O 1
ATOM 695 N N . ASP A 1 95 ? 23.762 20.285 -7.348 1.00 73.25 95 ASP A N 1
ATOM 696 C CA . ASP A 1 95 ? 23.731 19.787 -8.729 1.00 73.25 95 ASP A CA 1
ATOM 697 C C . ASP A 1 95 ? 22.325 19.356 -9.156 1.00 73.25 95 ASP A C 1
ATOM 699 O O . ASP A 1 95 ? 21.913 19.563 -10.302 1.00 73.25 95 ASP A O 1
ATOM 703 N N . VAL A 1 96 ? 21.554 18.785 -8.226 1.00 73.50 96 VAL A N 1
ATOM 704 C CA . VAL A 1 96 ? 20.159 18.396 -8.478 1.00 73.50 96 VAL A CA 1
ATOM 705 C C . VAL A 1 96 ? 19.288 19.632 -8.708 1.00 73.50 96 VAL A C 1
ATOM 707 O O . VAL A 1 96 ? 18.512 19.663 -9.666 1.00 73.50 96 VAL A O 1
ATOM 710 N N . ILE A 1 97 ? 19.450 20.669 -7.877 1.00 75.88 97 ILE A N 1
ATOM 711 C CA . ILE A 1 97 ? 18.741 21.946 -8.040 1.00 75.88 97 ILE A CA 1
ATOM 712 C C . ILE A 1 97 ? 19.157 22.615 -9.354 1.00 75.88 97 ILE A C 1
ATOM 714 O O . ILE A 1 97 ? 18.292 23.014 -10.132 1.00 75.88 97 ILE A O 1
ATOM 718 N N . GLY A 1 98 ? 20.457 22.651 -9.662 1.00 76.56 98 GLY A N 1
ATOM 719 C CA . GLY A 1 98 ? 20.964 23.226 -10.908 1.00 76.56 98 GLY A CA 1
ATOM 720 C C . GLY A 1 98 ? 20.398 22.552 -12.163 1.00 76.56 98 GLY A C 1
ATOM 721 O O . GLY A 1 98 ? 20.041 23.238 -13.120 1.00 76.56 98 GLY A O 1
ATOM 722 N N . ARG A 1 99 ? 20.248 21.220 -12.163 1.00 74.00 99 ARG A N 1
ATOM 723 C CA . ARG A 1 99 ? 19.644 20.487 -13.293 1.00 74.00 99 ARG A CA 1
ATOM 724 C C . ARG A 1 99 ? 18.151 20.754 -13.442 1.00 74.00 99 ARG A C 1
ATOM 726 O O . ARG A 1 99 ? 17.687 20.866 -14.573 1.00 74.00 99 ARG A O 1
ATOM 733 N N . LEU A 1 100 ? 17.414 20.866 -12.337 1.00 71.81 100 LEU A N 1
ATOM 734 C CA . LEU A 1 100 ? 15.988 21.205 -12.367 1.00 71.81 100 LEU A CA 1
ATOM 735 C C . LEU A 1 100 ? 15.769 22.629 -12.891 1.00 71.81 100 LEU A C 1
ATOM 737 O O . LEU A 1 100 ? 14.961 22.829 -13.794 1.00 71.81 100 LEU A O 1
ATOM 741 N N . GLU A 1 101 ? 16.549 23.599 -12.410 1.00 75.56 101 GLU A N 1
ATOM 742 C CA . GLU A 1 101 ? 16.469 24.983 -12.889 1.00 75.56 101 GLU A CA 1
ATOM 743 C C . GLU A 1 101 ? 16.907 25.136 -14.350 1.00 75.56 101 GLU A C 1
ATOM 745 O O . GLU A 1 101 ? 16.348 25.955 -15.078 1.00 75.56 101 GLU A O 1
ATOM 750 N N . ALA A 1 102 ? 17.899 24.361 -14.800 1.00 69.44 102 ALA A N 1
ATOM 751 C CA . ALA A 1 102 ? 18.322 24.356 -16.199 1.00 69.44 102 ALA A CA 1
ATOM 752 C C . ALA A 1 102 ? 17.237 23.784 -17.122 1.00 69.44 102 ALA A C 1
ATOM 754 O O . ALA A 1 102 ? 17.061 24.282 -18.231 1.00 69.44 102 ALA A O 1
ATOM 755 N N . HIS A 1 103 ? 16.491 22.781 -16.655 1.00 59.69 103 HIS A N 1
ATOM 756 C CA . HIS A 1 103 ? 15.416 22.163 -17.427 1.00 59.69 103 HIS A CA 1
ATOM 757 C C . HIS A 1 103 ? 14.169 23.060 -17.534 1.00 59.69 103 HIS A C 1
ATOM 759 O O . HIS A 1 103 ? 13.483 23.017 -18.554 1.00 59.69 103 HIS A O 1
ATOM 765 N N . ASP A 1 104 ? 13.910 23.902 -16.528 1.00 58.53 104 ASP A N 1
ATOM 766 C CA . ASP A 1 104 ? 12.844 24.919 -16.553 1.00 58.53 104 ASP A CA 1
ATOM 767 C C . ASP A 1 104 ? 13.233 26.192 -17.331 1.00 58.53 104 ASP A C 1
ATOM 769 O O . ASP A 1 104 ? 12.368 26.992 -17.696 1.00 58.53 104 ASP A O 1
ATOM 773 N N . ARG A 1 105 ? 14.528 26.396 -17.613 1.00 59.50 105 ARG A N 1
ATOM 774 C CA . ARG A 1 105 ? 15.036 27.519 -18.424 1.00 59.50 105 ARG A CA 1
ATOM 775 C C . ARG A 1 105 ? 15.147 27.229 -19.915 1.00 59.50 105 ARG A C 1
ATOM 777 O O . ARG A 1 105 ? 15.583 28.120 -20.640 1.00 59.50 105 ARG A O 1
ATOM 784 N N . ASP A 1 106 ? 14.716 26.060 -20.377 1.00 55.75 106 ASP A N 1
ATOM 785 C CA . ASP A 1 106 ? 14.610 25.768 -21.807 1.00 55.75 106 ASP A CA 1
ATOM 786 C C . ASP A 1 106 ? 13.144 25.812 -22.285 1.00 55.75 106 ASP A C 1
ATOM 788 O O . ASP A 1 106 ? 12.538 24.773 -22.566 1.00 55.75 106 ASP A O 1
ATOM 792 N N . PRO A 1 107 ? 12.507 27.000 -22.376 1.00 48.62 107 PRO A N 1
ATOM 793 C CA . PRO A 1 107 ? 11.301 27.161 -23.162 1.00 48.62 107 PRO A CA 1
ATOM 794 C C . PRO A 1 107 ? 11.720 27.320 -24.626 1.00 48.62 107 PRO A C 1
ATOM 796 O O . PRO A 1 107 ? 11.695 28.428 -25.144 1.00 48.62 107 PRO A O 1
ATOM 799 N N . GLY A 1 108 ? 12.134 26.217 -25.252 1.00 56.59 108 GLY A N 1
ATOM 800 C CA . GLY A 1 108 ? 12.258 26.024 -26.699 1.00 56.59 108 GLY A CA 1
ATOM 801 C C . GLY A 1 108 ? 12.814 27.192 -27.521 1.00 56.59 108 GLY A C 1
ATOM 802 O O . GLY A 1 108 ? 12.104 28.153 -27.823 1.00 56.59 108 GLY A O 1
ATOM 803 N N . THR A 1 109 ? 14.030 27.019 -28.038 1.00 42.19 109 THR A N 1
ATOM 804 C CA . THR A 1 109 ? 14.429 27.668 -29.300 1.00 42.19 109 THR A CA 1
ATOM 805 C C . THR A 1 109 ? 14.939 26.639 -30.292 1.00 42.19 109 THR A C 1
ATOM 807 O O . THR A 1 109 ? 15.766 25.797 -29.884 1.00 42.19 109 THR A O 1
#

pLDDT: mean 75.1, std 13.43, range [42.19, 92.0]

Foldseek 3Di:
DPPVVVVVVVVVVVVVVVLVVLLVLLLVLDDPVRSVVLVVLLVVLVVVCVVPVDCPSNVVSSVVSSVVSVLSPDPVSVVVVPPPPPPPVPDDPVNVVVVVVVVVPPPDD

Sequence (109 aa):
MTAMAARAGSTRSKADARMADVITVALSALPPKGRRVAMRRLALALANQQRTGDTTVVRHYLESLVLTARMMRTPGYAEAVAAPSQSEADLDVGDVIGRLEAHDRDPGT

=== Feature glossary ===
Annotated list of the representations used here:

Nearest PDB structures. The Foldseek neighbor list gives the closest experimentally determined structures in the PDB, ranked by structural alignment. TM-score near 1 means near-identical fold; near 0.3 means only rough topology match. This is how one finds what a novel AlphaFold prediction most resembles in the solved-structure universe.

Foldseek 3Di. Foldseek's 3Di representation compresses backbone geometry into a per-residue letter drawn from a learned twenty-state alphabet. It captures the tertiary interaction pattern around each residue — which residues are packed against it in space, regardless of where they are in sequence.

Radius of gyration, Cα contacts, bounding box. Radius of gyration (Rg) is the root-mean-square distance of Cα atoms from their centroid — a single number for overall size and compactness. A globular domain of N residues has Rg ≈ 2.2·N^0.38 Å; an extended or disordered chain has a much larger Rg. The Cα contact count is the number of residue pairs whose Cα atoms are within 8 Å and are more than four positions apart in sequence — a standard proxy for tertiary packing density. The bounding box is the smallest axis-aligned box enclosing all Cα atoms.

InterPro / GO / CATH / organism. The annotation block draws on four external resources. InterPro: which protein families and domains the sequence belongs to. GO: standardized terms for what the protein does, what process it participates in, and where in the cell it acts. CATH: which structural fold it has in the CATH hierarchy. Organism: the species of origin.

mmCIF coordinates. The mmCIF block holds the 3D Cartesian coordinates of each backbone atom (N, Cα, C, O) in ångströms. mmCIF is the PDB's canonical archive format — a tagged-loop text representation of the atomic model.

pLDDT. pLDDT is the predicted lDDT-Cα score: AlphaFold's confidence that the local environment of each residue (all inter-atomic distances within 15 Å) is correctly placed. It is a per-residue number between 0 and 100, with higher meaning more reliable.

Backbone torsions (φ/ψ). φ (phi) and ψ (psi) are the two rotatable backbone dihedrals per residue: φ is the C(i-1)–N–Cα–C torsion, ψ is the N–Cα–C–N(i+1) torsion, both in degrees on (−180°, 180°]. α-helical residues cluster near (−60°, −45°); β-strand residues near (−120°, +130°). A Ramachandran plot is simply a scatter of (φ, ψ) for every residue.

B-factor. For experimental (PDB) structures, the B-factor (temperature factor) quantifies the positional spread of each atom in the crystal — a combination of thermal vibration and static disorder — in units of Å². High B-factors mark flexible loops or poorly resolved regions; low B-factors mark the rigid, well-ordered core.

Secondary structure (3-state, P-SEA). SS3 is a coarse helix/strand/coil call (letters a/b/c) made by the P-SEA algorithm from inter-Cα distances and dihedrals. It is less detailed than DSSP but needs only Cα positions.

Predicted aligned error. Predicted aligned error is AlphaFold's pairwise confidence. Unlike pLDDT (per-residue), PAE is per-residue-pair and captures whether two parts of the structure are correctly placed relative to each other. Units are ångströms of expected positional error.

Solvent-accessible surface area. Solvent-accessible surface area (SASA) is the area in Å² traced out by the centre of a 1.4 Å probe sphere (a water molecule) rolled over the protein's van der Waals surface (Shrake–Rupley / Lee–Richards construction). Buried residues have near-zero SASA; fully exposed residues can exceed 200 Å². The total SASA scales roughly with the number of surface residues.

Secondary structure (8-state, DSSP). The SS8 string is DSSP's per-residue secondary-structure call. α-helix (H) means an i→i+4 H-bond ladder; β-strand (E) means the residue participates in a β-sheet; 3₁₀ (G) and π (I) are tighter and wider helices; T/S are turns/bends; '-' is loop.

Rendered structure images. Structure images are PyMOL renders from six orthogonal camera directions. Cartoon representation draws helices as coils and strands as arrows; sticks shows the backbone as bonds; surface shows the solvent-excluded envelope. Rainbow coloring maps sequence position to hue (blue→red, N→C); chain coloring assigns a distinct color per polypeptide.

Sequence. The amino-acid sequence is the protein's primary structure: the linear order of residues from the N-terminus to the C-terminus, written in one-letter code. Everything else here — the 3D coordinates, the secondary structure, the domain annotations — is ultimately a consequence of this string.

Contact-map, Ramachandran, and PAE plots. Three diagnostic plots accompany the record. The Cα contact map visualizes the tertiary structure as a 2D adjacency matrix (8 Å cutoff, sequence-local contacts suppressed). The Ramachandran plot shows the distribution of backbone (φ, ψ) torsions, with points in the α and β basins reflecting secondary structure content. The PAE plot shows AlphaFold's inter-residue confidence as a color matrix.